Protein AF-A0AAF3EDE2-F1 (afdb_monomer_lite)

Organism: NCBI:txid2138241

Foldseek 3Di:
DPCQAEPDADEDPPAAADDPPDFQWKWACDPPDDPRHHTDTDGDRHHHDPQWDWAFDDADPVRRIGTTDTDGDDPVVPPPPDDDD

Sequence (85 aa):
MHPDLFPEQEFDESAPICAPREPCGFYSFSGAARTGSPMTWVRSWCKCGSDHDCVYSTTDIRSRMFRHVCIRKSPLDFQEFSGFE

Secondary structure (DSSP, 8-state):
--TTTS------TTSPBPPTT-EEEEEE--TT--TTPPPEEEE-S-B--TTEEEEEEEEETTTTEEEEEEEEPPGGGG-SSS---

Structure (mmCIF, N/CA/C/O backbone):
data_AF-A0AAF3EDE2-F1
#
_entry.id   AF-A0AAF3EDE2-F1
#
loop_
_atom_site.group_PDB
_atom_site.id
_atom_site.type_symbol
_atom_site.label_atom_id
_atom_site.label_alt_id
_atom_site.label_comp_id
_atom_site.label_asym_id
_atom_site.label_entity_id
_atom_site.label_seq_id
_atom_site.pdbx_PDB_ins_code
_atom_site.Cartn_x
_atom_site.Cartn_y
_atom_site.Cartn_z
_atom_site.occupancy
_atom_site.B_iso_or_equiv
_atom_site.auth_seq_id
_atom_site.auth_comp_id
_atom_site.auth_asym_id
_atom_site.auth_atom_id
_atom_site.pdbx_PDB_model_num
ATOM 1 N N . MET A 1 1 ? 12.665 -4.292 3.460 1.00 58.81 1 MET A N 1
ATOM 2 C CA . MET A 1 1 ? 12.674 -4.263 1.974 1.00 58.81 1 MET A CA 1
ATOM 3 C C . MET A 1 1 ? 13.899 -3.486 1.525 1.00 58.81 1 MET A C 1
ATOM 5 O O . MET A 1 1 ? 14.349 -2.651 2.293 1.00 58.81 1 MET A O 1
ATOM 9 N N . HIS A 1 2 ? 14.475 -3.786 0.358 1.00 62.84 2 HIS A N 1
ATOM 10 C CA . HIS A 1 2 ? 15.668 -3.081 -0.128 1.00 62.84 2 HIS A CA 1
ATOM 11 C C . HIS A 1 2 ? 15.270 -1.652 -0.554 1.00 62.84 2 HIS A C 1
ATOM 13 O O . HIS A 1 2 ? 14.504 -1.534 -1.514 1.00 62.84 2 HIS A O 1
ATOM 19 N N . PRO A 1 3 ? 15.728 -0.593 0.140 1.00 62.53 3 PRO A N 1
ATOM 20 C 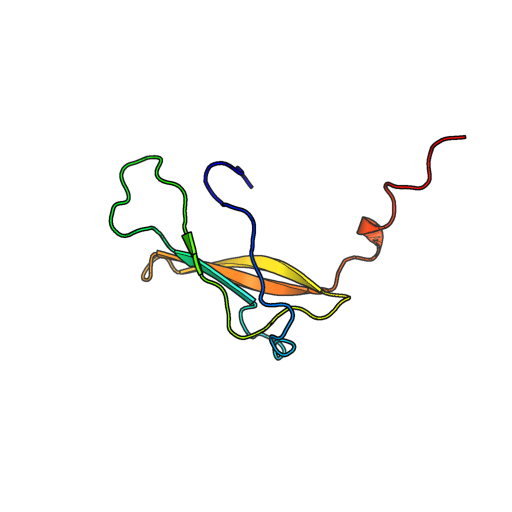CA . PRO A 1 3 ? 15.236 0.773 -0.072 1.00 62.53 3 PRO A CA 1
ATOM 21 C C . PRO A 1 3 ? 15.545 1.302 -1.481 1.00 62.53 3 PRO A C 1
ATOM 23 O O . PRO A 1 3 ? 14.737 2.024 -2.052 1.00 62.53 3 PRO A O 1
ATOM 26 N N . ASP A 1 4 ? 16.642 0.855 -2.102 1.00 68.25 4 ASP A N 1
ATOM 27 C CA . ASP A 1 4 ? 16.968 1.197 -3.498 1.00 68.25 4 ASP A CA 1
ATOM 28 C C . ASP A 1 4 ? 15.967 0.663 -4.532 1.00 68.25 4 ASP A C 1
ATOM 30 O O . ASP A 1 4 ? 15.896 1.171 -5.648 1.00 68.25 4 ASP A O 1
ATOM 34 N N . LEU A 1 5 ? 15.209 -0.385 -4.195 1.00 72.50 5 LEU A N 1
ATOM 35 C CA . LEU A 1 5 ? 14.242 -1.001 -5.108 1.00 72.50 5 LEU A CA 1
ATOM 36 C C . LEU A 1 5 ? 12.805 -0.580 -4.798 1.00 72.50 5 LEU A C 1
ATOM 38 O O . LEU A 1 5 ? 11.981 -0.540 -5.709 1.00 72.50 5 LEU A O 1
ATOM 42 N N . PHE A 1 6 ? 12.515 -0.265 -3.537 1.00 76.94 6 PHE A N 1
ATOM 43 C CA . PHE A 1 6 ? 11.199 0.139 -3.056 1.00 76.94 6 PHE A CA 1
ATOM 44 C C . PHE A 1 6 ? 11.336 1.504 -2.379 1.00 76.94 6 PHE A C 1
ATOM 46 O O . PHE A 1 6 ? 11.707 1.544 -1.204 1.00 76.94 6 PHE A O 1
ATOM 53 N N . PRO A 1 7 ? 11.076 2.609 -3.100 1.00 79.31 7 PRO A N 1
ATOM 54 C CA . PRO A 1 7 ? 11.167 3.941 -2.516 1.00 79.31 7 PRO A CA 1
ATOM 55 C C . PRO A 1 7 ? 10.150 4.119 -1.386 1.00 79.31 7 PRO A C 1
ATOM 57 O O . PRO A 1 7 ? 9.198 3.342 -1.260 1.00 79.31 7 PRO A O 1
ATOM 60 N N . GLU A 1 8 ? 10.350 5.158 -0.579 1.00 81.06 8 GLU A N 1
ATOM 61 C CA . GLU A 1 8 ? 9.459 5.491 0.532 1.00 81.06 8 GLU A CA 1
ATOM 62 C C . GLU A 1 8 ? 8.005 5.673 0.067 1.00 81.06 8 GLU A C 1
ATOM 64 O O . GLU A 1 8 ? 7.728 6.143 -1.040 1.00 81.06 8 GLU A O 1
ATOM 69 N N . GLN A 1 9 ? 7.067 5.231 0.905 1.00 83.25 9 GLN A N 1
ATOM 70 C CA . GLN A 1 9 ? 5.642 5.317 0.615 1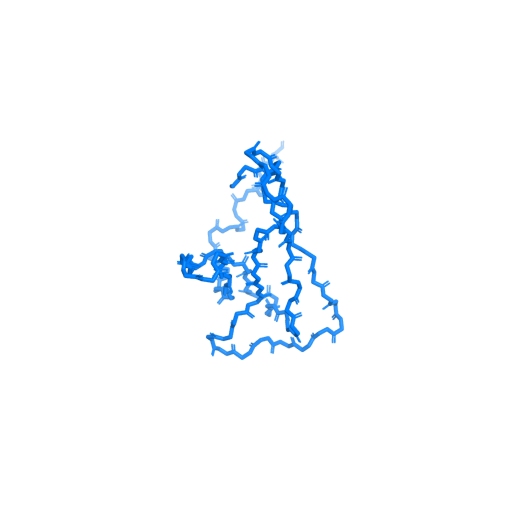.00 83.25 9 GLN A CA 1
ATOM 71 C C . GLN A 1 9 ? 5.140 6.724 0.937 1.00 83.25 9 GLN A C 1
ATOM 73 O O . GLN A 1 9 ? 5.043 7.109 2.099 1.00 83.25 9 GLN A O 1
ATOM 78 N N . GLU A 1 10 ? 4.768 7.475 -0.092 1.00 82.56 10 GLU A N 1
ATOM 79 C CA . GLU A 1 10 ? 4.184 8.803 0.072 1.00 82.56 10 GLU A CA 1
ATOM 80 C C . GLU A 1 10 ? 2.652 8.716 0.108 1.00 82.56 10 GLU A C 1
ATOM 82 O O . GLU A 1 10 ? 2.019 8.159 -0.798 1.00 82.56 10 GLU A O 1
ATOM 87 N N . PHE A 1 11 ? 2.042 9.293 1.144 1.00 80.94 11 PHE A N 1
ATOM 88 C CA . PHE A 1 11 ? 0.590 9.378 1.306 1.00 80.94 11 PHE A CA 1
ATOM 89 C C . PHE A 1 11 ? 0.136 10.831 1.297 1.00 80.94 11 PHE A C 1
ATOM 91 O O . PHE A 1 11 ? 0.844 11.724 1.752 1.00 80.94 11 PHE A O 1
ATOM 98 N N . ASP A 1 12 ? -1.070 11.070 0.788 1.00 81.25 12 ASP A N 1
ATOM 99 C CA . ASP A 1 12 ? -1.696 12.379 0.916 1.00 81.25 12 ASP A CA 1
ATOM 100 C C . ASP A 1 12 ? -2.310 12.505 2.313 1.00 81.25 12 ASP A C 1
ATOM 102 O O . ASP A 1 12 ? -3.181 11.717 2.691 1.00 81.25 12 ASP A O 1
ATOM 106 N N . GLU A 1 13 ? -1.873 13.489 3.095 1.00 80.75 13 GLU A N 1
ATOM 107 C CA . GLU A 1 13 ? -2.402 13.690 4.445 1.00 80.75 13 GLU A CA 1
ATOM 108 C C . GLU A 1 13 ? -3.888 14.073 4.447 1.00 80.75 13 GLU A C 1
ATOM 110 O O . GLU A 1 13 ? -4.582 13.808 5.433 1.00 80.75 13 GLU A O 1
ATOM 115 N N . SER A 1 14 ? -4.391 14.630 3.339 1.00 85.69 14 SER A N 1
ATOM 116 C CA . SER A 1 14 ? -5.804 14.977 3.162 1.00 85.69 14 SER A CA 1
ATOM 117 C C . SER A 1 14 ? -6.643 13.807 2.639 1.00 85.69 14 SER A C 1
ATOM 119 O O . SER A 1 14 ? -7.861 13.943 2.514 1.00 85.69 14 SER A O 1
ATOM 121 N N . ALA A 1 15 ? -6.033 12.653 2.340 1.00 86.00 15 ALA A N 1
ATOM 122 C CA . ALA A 1 15 ? -6.777 11.484 1.897 1.00 86.00 15 ALA A CA 1
ATOM 123 C C . ALA A 1 15 ? -7.664 10.908 3.022 1.00 86.00 15 ALA A C 1
ATOM 125 O O . ALA A 1 15 ? -7.271 10.899 4.197 1.00 86.00 15 ALA A O 1
ATOM 126 N N . PRO A 1 16 ? -8.857 10.387 2.676 1.00 89.50 16 PRO A N 1
ATOM 127 C CA . PRO A 1 16 ? -9.723 9.684 3.615 1.00 89.50 16 PRO A CA 1
ATOM 128 C C . PRO A 1 16 ? -9.073 8.398 4.142 1.00 89.50 16 PRO A C 1
ATOM 130 O O . PRO A 1 16 ? -8.118 7.877 3.568 1.00 89.50 16 PRO A O 1
ATOM 133 N N . ILE A 1 17 ? -9.619 7.849 5.227 1.00 89.56 17 ILE A N 1
ATOM 134 C CA . ILE A 1 17 ? -9.172 6.555 5.753 1.00 89.56 17 ILE A CA 1
ATOM 135 C C . ILE A 1 17 ? -9.645 5.424 4.833 1.00 89.56 17 ILE A C 1
ATOM 137 O O . ILE A 1 17 ? -10.816 5.393 4.455 1.00 89.56 17 ILE A O 1
ATOM 141 N N . CYS A 1 18 ? -8.747 4.496 4.490 1.00 87.31 18 CYS A N 1
ATOM 142 C CA . CYS A 1 18 ? -9.077 3.339 3.655 1.00 87.31 18 CYS A CA 1
ATOM 143 C C . CYS A 1 18 ? -10.169 2.477 4.303 1.00 87.31 18 CYS A C 1
ATOM 145 O O . CYS A 1 18 ? -10.107 2.180 5.503 1.00 87.31 18 CYS A O 1
ATOM 147 N N . ALA A 1 19 ? -11.134 2.010 3.508 1.00 84.56 19 ALA A N 1
ATOM 148 C CA . ALA A 1 19 ? -12.099 1.030 3.981 1.00 84.56 19 ALA A CA 1
ATOM 149 C C . ALA A 1 19 ? -11.401 -0.319 4.258 1.00 84.56 19 ALA A C 1
ATOM 151 O O . ALA A 1 19 ? -10.345 -0.629 3.690 1.00 84.56 19 ALA A O 1
ATOM 152 N N . PRO A 1 20 ? -11.962 -1.167 5.139 1.00 75.31 20 PRO A N 1
ATOM 153 C CA . PRO A 1 20 ? -11.380 -2.472 5.415 1.00 75.31 20 PRO A CA 1
ATOM 154 C C . PRO A 1 20 ? -11.230 -3.277 4.120 1.00 75.31 20 PRO A C 1
ATOM 156 O O . PRO A 1 20 ? -12.192 -3.470 3.379 1.00 75.31 20 PRO A O 1
ATOM 159 N N . ARG A 1 21 ? -10.017 -3.805 3.899 1.00 74.62 21 ARG A N 1
ATOM 160 C CA . ARG A 1 21 ? -9.582 -4.569 2.709 1.00 74.62 21 ARG A CA 1
ATOM 161 C C . ARG A 1 21 ? -9.273 -3.730 1.465 1.00 74.62 21 ARG A C 1
ATOM 163 O O . ARG A 1 21 ? -8.796 -4.317 0.487 1.00 74.62 21 ARG A O 1
ATOM 170 N N . GLU A 1 22 ? -9.455 -2.411 1.494 1.00 85.50 22 GLU A N 1
ATOM 171 C CA . GLU A 1 22 ? -8.944 -1.550 0.428 1.00 85.50 22 GLU A CA 1
ATOM 172 C C . GLU A 1 22 ? -7.409 -1.507 0.438 1.00 85.50 22 GLU A C 1
ATOM 174 O O . GLU A 1 22 ? -6.779 -1.580 1.500 1.00 85.50 22 GLU A O 1
ATOM 179 N N . PRO A 1 23 ? -6.781 -1.457 -0.747 1.00 87.94 23 PRO A N 1
ATOM 180 C CA . PRO A 1 23 ? -5.345 -1.283 -0.835 1.00 87.94 23 PRO A CA 1
ATOM 181 C C . PRO A 1 23 ? -4.959 0.153 -0.477 1.00 87.94 23 PRO A C 1
ATOM 183 O O . PRO A 1 23 ? -5.481 1.101 -1.053 1.00 87.94 23 PRO A O 1
ATOM 186 N N . CYS A 1 24 ? -3.985 0.306 0.414 1.00 89.38 24 CYS A N 1
ATOM 187 C CA . CYS A 1 24 ? -3.401 1.609 0.739 1.00 89.38 24 CYS A CA 1
ATOM 188 C C . CYS A 1 24 ? -2.374 2.076 -0.301 1.00 89.38 24 CYS A C 1
ATOM 190 O O . CYS A 1 24 ? -1.973 3.235 -0.294 1.00 89.38 24 CYS A O 1
ATOM 192 N N . GLY A 1 25 ? -1.970 1.216 -1.235 1.00 90.25 25 GLY A N 1
ATOM 193 C CA . GLY A 1 25 ? -1.089 1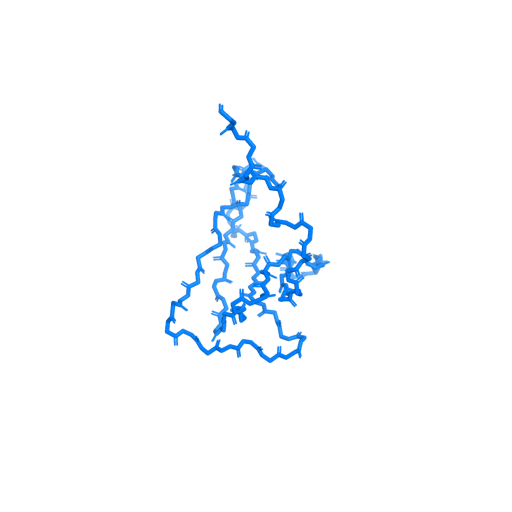.596 -2.332 1.00 90.25 25 GLY A CA 1
ATOM 194 C C . GLY A 1 25 ? -0.539 0.400 -3.087 1.00 90.25 25 GLY A C 1
ATOM 195 O O . GLY A 1 25 ? -0.808 -0.762 -2.752 1.00 90.25 25 GLY A O 1
ATOM 196 N N . PHE A 1 26 ? 0.229 0.696 -4.130 1.00 89.00 26 PHE A N 1
ATOM 197 C CA . PHE A 1 26 ? 0.884 -0.319 -4.944 1.00 89.00 26 PHE A CA 1
ATOM 198 C C . PHE A 1 26 ? 2.254 0.174 -5.386 1.00 89.00 26 PHE A C 1
ATOM 200 O O . PHE A 1 26 ? 2.391 1.332 -5.767 1.00 89.00 26 PHE A O 1
ATOM 207 N N . TYR A 1 27 ? 3.239 -0.717 -5.455 1.00 88.31 27 TYR A N 1
ATOM 208 C CA . TYR A 1 27 ? 4.400 -0.459 -6.302 1.00 88.31 27 TYR A CA 1
ATOM 209 C C . TYR A 1 27 ? 4.146 -1.017 -7.694 1.00 88.31 27 TYR A C 1
ATOM 211 O O . TYR A 1 27 ? 3.711 -2.161 -7.841 1.00 88.31 27 TYR A O 1
ATOM 219 N N . SER A 1 28 ? 4.439 -0.214 -8.709 1.00 84.31 28 SER A N 1
ATOM 220 C CA . SER A 1 28 ? 4.418 -0.630 -10.109 1.00 84.31 28 SER A CA 1
ATOM 221 C C . SER A 1 28 ? 5.835 -0.654 -10.669 1.00 84.31 28 SER A C 1
ATOM 223 O O . SER A 1 28 ? 6.702 0.122 -10.257 1.00 84.31 28 SER A O 1
ATOM 225 N N . PHE A 1 29 ? 6.085 -1.553 -11.618 1.00 76.88 29 PHE A N 1
ATOM 226 C CA . PHE A 1 29 ? 7.317 -1.492 -12.397 1.00 76.88 29 PHE A CA 1
ATOM 227 C C . PHE A 1 29 ? 7.191 -0.318 -13.360 1.00 76.88 29 PHE A C 1
ATOM 229 O O . PHE A 1 29 ? 6.245 -0.266 -14.150 1.00 76.88 29 PHE A O 1
ATOM 236 N N . SER A 1 30 ? 8.143 0.612 -13.322 1.00 67.69 30 SER A N 1
ATOM 237 C CA . SER A 1 30 ? 8.193 1.661 -14.333 1.00 67.69 30 SER A CA 1
ATOM 238 C C . SER A 1 30 ? 8.359 1.008 -15.713 1.00 67.69 30 SER A C 1
ATOM 240 O O . SER A 1 30 ? 9.107 0.043 -15.879 1.00 67.69 30 SER A O 1
ATOM 242 N N . GLY A 1 31 ? 7.635 1.491 -16.727 1.00 59.84 31 GLY A N 1
ATOM 243 C CA . GLY A 1 31 ? 7.624 0.890 -18.073 1.00 59.84 31 GLY A CA 1
ATOM 244 C C . GLY A 1 31 ? 8.997 0.832 -18.761 1.00 59.84 31 GLY A C 1
ATOM 245 O O . GLY A 1 31 ? 9.154 0.139 -19.761 1.00 59.84 31 GLY A O 1
ATOM 246 N N . ALA A 1 32 ? 10.000 1.513 -18.200 1.00 55.91 32 ALA A N 1
ATOM 247 C CA . ALA A 1 32 ? 11.394 1.494 -18.626 1.00 55.91 32 ALA A CA 1
ATOM 248 C C . ALA A 1 32 ? 12.271 0.520 -17.812 1.00 55.91 32 ALA A C 1
ATOM 250 O O . ALA A 1 32 ? 13.486 0.701 -17.788 1.00 55.91 32 ALA A O 1
ATOM 251 N N . ALA A 1 33 ? 11.674 -0.476 -17.139 1.00 54.41 33 ALA A N 1
ATOM 252 C CA . ALA A 1 33 ? 12.344 -1.449 -16.278 1.00 54.41 33 ALA A CA 1
ATOM 253 C C . ALA A 1 33 ? 13.478 -2.198 -17.001 1.00 54.41 33 ALA A C 1
ATOM 255 O O . ALA A 1 33 ? 13.310 -3.301 -17.525 1.00 54.41 33 ALA A O 1
ATOM 256 N N . ARG A 1 34 ? 14.667 -1.594 -16.994 1.00 56.19 34 ARG A N 1
ATOM 257 C CA . ARG A 1 34 ? 15.929 -2.316 -17.081 1.00 56.19 34 ARG A CA 1
ATOM 258 C C . ARG A 1 34 ? 16.157 -2.989 -15.732 1.00 56.19 34 ARG A C 1
ATOM 260 O O . ARG A 1 34 ? 15.677 -2.530 -14.695 1.00 56.19 34 ARG A O 1
ATOM 267 N N . THR A 1 35 ? 16.883 -4.095 -15.748 1.00 56.28 35 THR A N 1
ATOM 268 C CA . THR A 1 35 ? 17.337 -4.804 -14.551 1.00 56.28 35 THR A CA 1
ATOM 269 C C . THR A 1 35 ? 18.000 -3.805 -13.592 1.00 56.28 35 THR A C 1
ATOM 271 O O . THR A 1 35 ? 19.045 -3.253 -13.921 1.00 56.28 35 THR A O 1
ATOM 274 N N . GLY A 1 36 ? 17.367 -3.529 -12.445 1.00 60.59 36 GLY A N 1
ATOM 275 C CA . GLY A 1 36 ? 17.868 -2.586 -11.433 1.00 60.59 36 GLY A CA 1
ATOM 276 C C . GLY A 1 36 ? 17.189 -1.210 -11.372 1.00 60.59 36 GLY A C 1
ATOM 277 O O . GLY A 1 36 ? 17.607 -0.389 -10.564 1.00 60.59 36 GLY A O 1
ATOM 278 N N . SER A 1 37 ? 16.159 -0.925 -12.178 1.00 67.50 37 SER A N 1
ATOM 279 C CA . SER A 1 37 ? 15.376 0.311 -12.008 1.00 67.50 37 SER A CA 1
ATOM 280 C C . SER A 1 37 ? 14.506 0.258 -10.738 1.00 67.50 37 SER A C 1
ATOM 282 O O . SER A 1 37 ? 13.860 -0.770 -10.508 1.00 67.50 37 SER A O 1
ATOM 284 N N . PRO A 1 38 ? 14.443 1.343 -9.939 1.00 71.19 38 PRO A N 1
ATOM 285 C CA . PRO A 1 38 ? 13.597 1.398 -8.750 1.00 71.19 38 PRO A CA 1
ATOM 286 C C . PRO A 1 38 ? 12.120 1.278 -9.133 1.00 71.19 38 PRO A C 1
ATOM 288 O O . PRO A 1 38 ? 11.691 1.747 -10.195 1.00 71.19 38 PRO A O 1
ATOM 291 N N . MET A 1 39 ? 11.331 0.638 -8.271 1.00 80.25 39 MET A N 1
ATOM 292 C CA . MET A 1 39 ? 9.883 0.596 -8.439 1.00 80.25 39 MET A CA 1
ATOM 293 C C . MET A 1 39 ? 9.275 1.972 -8.187 1.00 80.25 39 MET A C 1
ATOM 295 O O . MET A 1 39 ? 9.833 2.791 -7.464 1.00 80.25 39 MET A O 1
ATOM 299 N N . THR A 1 40 ? 8.105 2.226 -8.763 1.00 83.69 40 THR A N 1
ATOM 300 C CA . THR A 1 40 ? 7.379 3.479 -8.546 1.00 83.69 40 THR A CA 1
ATOM 301 C C . THR A 1 40 ? 6.246 3.238 -7.563 1.00 83.69 40 THR A C 1
ATOM 303 O O . THR A 1 40 ? 5.385 2.390 -7.817 1.00 83.69 40 THR A O 1
ATOM 306 N N . TRP A 1 41 ? 6.243 3.984 -6.456 1.00 85.50 41 TRP A N 1
ATOM 307 C CA . TRP A 1 41 ? 5.106 4.023 -5.545 1.00 85.50 41 TRP A CA 1
ATOM 308 C C . TRP A 1 41 ? 3.934 4.732 -6.220 1.00 85.50 41 TRP A C 1
ATOM 310 O O . TRP A 1 41 ? 4.033 5.881 -6.649 1.00 85.50 41 TRP A O 1
ATOM 320 N N . VAL A 1 42 ? 2.818 4.026 -6.340 1.00 84.81 42 VAL A N 1
ATOM 321 C CA . VAL A 1 42 ? 1.568 4.561 -6.865 1.00 84.81 42 VAL A CA 1
ATOM 322 C C . VAL A 1 42 ? 0.681 4.867 -5.670 1.00 84.81 42 VAL A C 1
ATOM 324 O O . VAL A 1 42 ? 0.088 3.968 -5.064 1.00 84.81 42 VAL A O 1
ATOM 327 N N . ARG A 1 43 ? 0.624 6.157 -5.335 1.00 72.75 43 ARG A N 1
ATOM 328 C CA . ARG A 1 43 ? -0.180 6.702 -4.241 1.00 72.75 43 ARG A CA 1
ATOM 329 C C . ARG A 1 43 ? -1.650 6.301 -4.405 1.00 72.75 43 ARG A C 1
ATOM 331 O O . ARG A 1 43 ? -2.235 6.516 -5.469 1.00 72.75 43 ARG A O 1
ATOM 338 N N . SER A 1 44 ? -2.247 5.725 -3.361 1.00 75.25 44 SER A N 1
ATOM 339 C CA . SER A 1 44 ? -3.683 5.421 -3.350 1.00 75.25 44 SER A CA 1
ATOM 340 C C . SER A 1 44 ? -4.517 6.644 -2.953 1.00 75.25 44 SER A C 1
ATOM 342 O O . SER A 1 44 ? -3.990 7.680 -2.549 1.00 75.25 44 SER A O 1
ATOM 344 N N . TRP A 1 45 ? -5.838 6.540 -3.099 1.00 81.56 45 TRP A N 1
ATOM 345 C CA . TRP A 1 45 ? -6.779 7.620 -2.781 1.00 81.56 45 TRP A CA 1
ATOM 346 C C . TRP A 1 45 ? -7.182 7.635 -1.301 1.00 81.56 45 TRP A C 1
ATOM 348 O O . TRP A 1 45 ? -8.102 8.357 -0.927 1.00 81.56 45 TRP A O 1
ATOM 358 N N . CYS A 1 46 ? -6.529 6.826 -0.468 1.00 86.88 46 CYS A N 1
ATOM 359 C CA . CYS A 1 46 ? -6.826 6.698 0.948 1.00 86.88 46 CYS A CA 1
ATOM 360 C C . CYS A 1 46 ? -5.536 6.497 1.759 1.00 86.88 46 CYS A C 1
ATOM 362 O O . CYS A 1 46 ? -4.500 6.095 1.230 1.00 86.88 46 CYS A O 1
ATOM 364 N N . LYS A 1 47 ? -5.586 6.772 3.061 1.00 87.94 47 LYS A N 1
ATOM 365 C CA . LYS A 1 47 ? -4.491 6.499 3.999 1.00 87.94 47 LYS A CA 1
ATOM 366 C C . LYS A 1 47 ? -4.922 5.495 5.058 1.00 87.94 47 LYS A C 1
ATOM 368 O O . LYS A 1 47 ? -6.108 5.361 5.367 1.00 87.94 47 LYS A O 1
ATOM 373 N N . CYS A 1 48 ? -3.962 4.782 5.630 1.00 88.31 48 CYS A N 1
ATOM 374 C CA . CYS A 1 48 ? -4.251 3.947 6.788 1.00 88.31 48 CYS A CA 1
ATOM 375 C C . CYS A 1 48 ? -4.621 4.817 7.995 1.00 88.31 48 CYS A C 1
ATOM 377 O O . CYS A 1 48 ? -4.157 5.949 8.132 1.00 88.31 48 CYS A O 1
ATOM 379 N N . GLY A 1 49 ? -5.503 4.300 8.855 1.00 86.75 49 GLY A N 1
ATOM 380 C CA . GLY A 1 49 ? -5.799 4.942 10.136 1.00 86.75 49 GLY A CA 1
ATOM 381 C C . GLY A 1 49 ? -4.557 4.996 11.026 1.00 86.75 49 GLY A C 1
ATOM 382 O O . GLY A 1 49 ? -3.615 4.239 10.814 1.00 86.75 49 GLY A O 1
ATOM 383 N N . SER A 1 50 ? -4.568 5.846 12.050 1.00 84.81 50 SER A N 1
ATOM 384 C CA . SER A 1 50 ? -3.412 6.077 12.932 1.00 84.81 50 SER A CA 1
ATOM 385 C C . SER A 1 50 ? -2.845 4.795 13.565 1.00 84.81 50 SER A C 1
ATOM 387 O O . SER A 1 50 ? -1.632 4.671 13.739 1.00 84.81 50 SER A O 1
ATOM 389 N N . ASP A 1 51 ? -3.715 3.820 13.843 1.00 87.69 51 ASP A N 1
ATOM 390 C CA . ASP A 1 51 ? -3.377 2.511 14.418 1.00 87.69 51 ASP A CA 1
ATOM 391 C C . ASP A 1 51 ? -3.057 1.431 13.373 1.00 87.69 51 ASP A C 1
ATOM 393 O O . ASP A 1 51 ? -3.049 0.242 13.696 1.00 87.69 51 ASP A O 1
ATOM 397 N N . HIS A 1 52 ? -2.886 1.802 12.103 1.00 88.31 52 HIS A N 1
ATOM 398 C CA . HIS A 1 52 ? -2.631 0.865 11.015 1.00 88.31 52 HIS A CA 1
ATOM 399 C C . HIS A 1 52 ? -1.412 1.280 10.194 1.00 88.31 52 HIS A C 1
ATOM 401 O O . HIS A 1 52 ? -1.206 2.463 9.943 1.00 88.31 52 HIS A O 1
ATOM 407 N N . ASP A 1 53 ? -0.655 0.292 9.725 1.00 88.06 53 ASP A N 1
ATOM 408 C CA . ASP A 1 53 ? 0.449 0.484 8.789 1.00 88.06 53 ASP A CA 1
ATOM 409 C C . ASP A 1 53 ? 0.116 -0.089 7.419 1.00 88.06 53 ASP A C 1
ATOM 411 O O . ASP A 1 53 ? -0.542 -1.128 7.289 1.00 88.06 53 ASP A O 1
ATOM 415 N N . CYS A 1 54 ? 0.590 0.606 6.386 1.00 87.81 54 CYS A N 1
ATOM 416 C CA . CYS A 1 54 ? 0.485 0.161 5.009 1.00 87.81 54 CYS A CA 1
ATOM 417 C C . CYS A 1 54 ? 1.623 -0.813 4.698 1.00 87.81 54 CYS A C 1
ATOM 419 O O . CYS A 1 54 ? 2.772 -0.425 4.483 1.00 87.81 54 CYS A O 1
ATOM 421 N N . VAL A 1 55 ? 1.305 -2.105 4.673 1.00 87.94 55 VAL A N 1
ATOM 422 C CA . VAL A 1 55 ? 2.303 -3.160 4.473 1.00 87.94 55 VAL A CA 1
ATOM 423 C C . VAL A 1 55 ? 2.047 -3.932 3.196 1.00 87.94 55 VAL A C 1
ATOM 425 O O . VAL A 1 55 ? 0.917 -4.029 2.710 1.00 87.94 55 VAL A O 1
ATOM 428 N N . TYR A 1 56 ? 3.109 -4.528 2.665 1.00 88.56 56 TYR A N 1
ATOM 429 C CA . TYR A 1 56 ? 3.011 -5.428 1.529 1.00 88.56 56 TYR A CA 1
ATOM 430 C C . TYR A 1 56 ? 2.084 -6.604 1.843 1.00 88.56 56 TYR A C 1
ATOM 432 O O . TYR A 1 56 ? 2.206 -7.265 2.872 1.00 88.56 56 TYR A O 1
ATOM 440 N N . SER A 1 57 ? 1.167 -6.873 0.918 1.00 87.50 57 SER A N 1
ATOM 441 C CA . SER A 1 57 ? 0.218 -7.975 1.007 1.00 87.50 57 SER A CA 1
ATOM 442 C C . SER A 1 57 ? 0.547 -9.060 -0.008 1.00 87.50 57 SER A C 1
ATOM 444 O O . SER A 1 57 ? 0.800 -10.203 0.357 1.00 87.50 57 SER A O 1
ATOM 446 N N . THR A 1 58 ? 0.493 -8.718 -1.292 1.00 84.94 58 THR A N 1
ATOM 447 C CA . THR A 1 58 ? 0.551 -9.686 -2.393 1.00 84.94 58 THR A CA 1
ATOM 448 C C . THR A 1 58 ? 1.085 -9.025 -3.654 1.00 84.94 58 THR A C 1
ATOM 450 O O . THR A 1 58 ? 0.908 -7.826 -3.859 1.00 84.94 58 THR A O 1
ATOM 453 N N . THR A 1 59 ? 1.706 -9.811 -4.527 1.00 84.94 59 THR A N 1
ATOM 454 C CA . THR A 1 59 ? 2.115 -9.359 -5.859 1.00 84.94 59 THR A CA 1
ATOM 455 C C . THR A 1 59 ? 1.191 -9.947 -6.907 1.00 84.94 59 THR A C 1
ATOM 457 O O . THR A 1 59 ? 1.089 -11.166 -7.035 1.00 84.94 59 THR A O 1
ATOM 460 N N . ASP A 1 60 ? 0.561 -9.087 -7.703 1.00 81.38 60 ASP A N 1
ATOM 461 C CA . ASP A 1 60 ? -0.125 -9.516 -8.914 1.00 81.38 60 ASP A CA 1
ATOM 462 C C . ASP A 1 60 ? 0.898 -9.597 -10.051 1.00 81.38 60 ASP A C 1
ATOM 464 O O . ASP A 1 60 ? 1.324 -8.586 -10.616 1.00 81.38 60 ASP A O 1
ATOM 468 N N . ILE A 1 61 ? 1.337 -10.817 -10.367 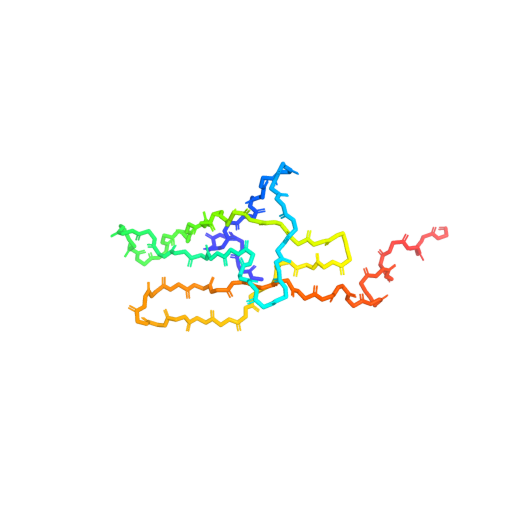1.00 76.75 61 ILE A N 1
ATOM 469 C CA . ILE A 1 61 ? 2.347 -11.063 -11.407 1.00 76.75 61 ILE A CA 1
ATOM 470 C C . ILE A 1 61 ? 1.854 -10.690 -12.811 1.00 76.75 61 ILE A C 1
ATOM 472 O O . ILE A 1 61 ? 2.663 -10.351 -13.673 1.00 76.75 61 ILE A O 1
ATOM 476 N N . ARG A 1 62 ? 0.534 -10.727 -13.041 1.00 79.50 62 ARG A N 1
ATOM 477 C CA . ARG A 1 62 ? -0.073 -10.415 -14.340 1.00 79.50 62 ARG A CA 1
ATOM 478 C C . ARG A 1 62 ? -0.006 -8.918 -14.623 1.00 79.50 62 ARG A C 1
ATOM 480 O O . ARG A 1 62 ? 0.301 -8.517 -15.741 1.00 79.50 62 ARG A O 1
ATOM 487 N N . SER A 1 63 ? -0.255 -8.118 -13.595 1.00 70.94 63 SER A N 1
ATOM 488 C CA . SER A 1 63 ? -0.262 -6.655 -13.649 1.00 70.94 63 SER A CA 1
ATOM 489 C C . SER A 1 63 ? 1.087 -6.058 -13.268 1.00 70.94 63 SER A C 1
ATOM 491 O O . SER A 1 63 ? 1.281 -4.858 -13.430 1.00 70.94 63 SER A O 1
ATOM 493 N N . ARG A 1 64 ? 2.024 -6.890 -12.786 1.00 79.06 64 ARG A N 1
ATOM 494 C CA . ARG A 1 64 ? 3.332 -6.472 -12.276 1.00 79.06 64 ARG A CA 1
ATOM 495 C C . ARG A 1 64 ? 3.146 -5.381 -11.212 1.00 79.06 64 ARG A C 1
ATOM 497 O O . ARG A 1 64 ? 3.635 -4.265 -11.341 1.00 79.06 64 ARG A O 1
ATOM 504 N N . MET A 1 65 ? 2.368 -5.687 -10.177 1.00 83.06 65 MET A N 1
ATOM 505 C CA . MET A 1 65 ? 2.068 -4.741 -9.099 1.00 83.06 65 MET A CA 1
ATOM 506 C C . MET A 1 65 ? 2.242 -5.397 -7.735 1.00 83.06 65 MET A C 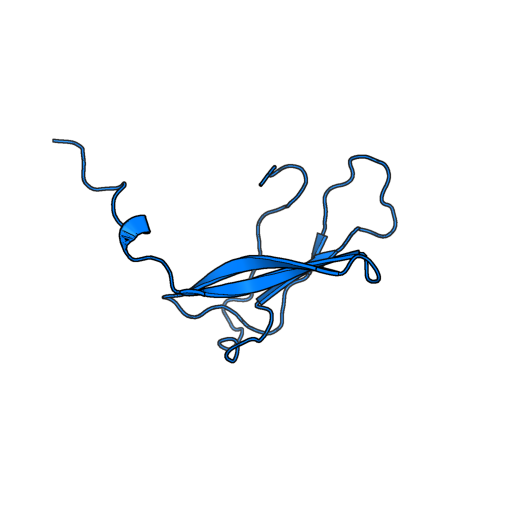1
ATOM 508 O O . MET A 1 65 ? 1.733 -6.493 -7.506 1.00 83.06 65 MET A O 1
ATOM 512 N N . PHE A 1 66 ? 2.924 -4.714 -6.816 1.00 86.88 66 PHE A N 1
ATOM 513 C CA . PHE A 1 66 ? 3.046 -5.125 -5.415 1.00 86.88 66 PHE A CA 1
ATOM 514 C C . PHE A 1 66 ? 2.001 -4.388 -4.587 1.00 86.88 66 PHE A C 1
ATOM 516 O O . PHE A 1 66 ? 2.162 -3.212 -4.260 1.00 86.88 66 PHE A O 1
ATOM 523 N N . ARG A 1 67 ? 0.918 -5.079 -4.250 1.00 88.25 67 ARG A N 1
ATOM 524 C CA . ARG A 1 67 ? -0.220 -4.532 -3.517 1.00 88.25 67 ARG A CA 1
ATOM 525 C C . ARG A 1 67 ? 0.089 -4.413 -2.029 1.00 88.25 67 ARG A C 1
ATOM 527 O O . ARG A 1 67 ? 0.552 -5.376 -1.416 1.00 88.25 67 ARG A O 1
ATOM 534 N N . HIS A 1 68 ? -0.248 -3.263 -1.455 1.00 90.81 68 HIS A N 1
ATOM 535 C CA . HIS A 1 68 ? -0.147 -2.986 -0.026 1.00 90.81 68 HIS A CA 1
ATOM 536 C C . HIS A 1 68 ? -1.535 -2.803 0.599 1.00 90.81 68 HIS A C 1
ATOM 538 O O . HIS A 1 68 ? -2.471 -2.356 -0.068 1.00 90.81 68 HIS A O 1
ATOM 544 N N . VAL A 1 69 ? -1.686 -3.177 1.870 1.00 89.81 69 VAL A N 1
ATOM 545 C CA . VAL A 1 69 ? -2.936 -3.051 2.642 1.00 89.81 69 VAL A CA 1
ATOM 546 C C . VAL A 1 69 ? -2.671 -2.509 4.037 1.00 89.81 69 VAL A C 1
ATOM 548 O O . VAL A 1 69 ? -1.597 -2.721 4.595 1.00 89.81 69 VAL A O 1
ATOM 551 N N . CYS A 1 70 ? -3.681 -1.859 4.612 1.00 89.81 70 CYS A N 1
ATOM 552 C CA . CYS A 1 70 ? -3.644 -1.447 6.006 1.00 89.81 70 CYS A CA 1
ATOM 553 C C . CYS A 1 70 ? -3.803 -2.663 6.920 1.00 89.81 70 CYS A C 1
ATOM 555 O O . CYS A 1 70 ? -4.838 -3.335 6.893 1.00 89.81 70 CYS A O 1
ATOM 557 N N . ILE A 1 71 ? -2.801 -2.918 7.753 1.00 88.94 71 ILE A N 1
ATOM 558 C CA . ILE A 1 71 ? -2.889 -3.864 8.869 1.00 88.94 71 ILE A CA 1
ATOM 559 C C . ILE A 1 71 ? -2.825 -3.097 10.180 1.00 88.94 71 ILE A C 1
ATOM 561 O O . ILE A 1 71 ? -2.244 -2.020 10.221 1.00 88.94 71 ILE A O 1
ATOM 565 N N . ARG A 1 72 ? -3.409 -3.629 11.257 1.00 87.56 72 ARG A N 1
ATOM 566 C CA . ARG A 1 72 ? -3.225 -3.021 12.580 1.00 87.56 72 ARG A CA 1
ATOM 567 C C . ARG A 1 72 ? -1.754 -3.059 12.969 1.00 87.56 72 ARG A C 1
ATOM 569 O O . ARG A 1 72 ? -1.105 -4.091 12.799 1.00 87.56 72 ARG A O 1
ATOM 576 N N . LYS A 1 73 ? -1.288 -1.964 13.558 1.00 85.19 73 LYS A N 1
ATOM 577 C CA . LYS A 1 73 ? -0.015 -1.903 14.267 1.00 85.19 73 LYS A CA 1
ATOM 578 C C . LYS A 1 73 ? -0.031 -2.962 15.359 1.00 85.19 73 LYS A C 1
ATOM 580 O O . LYS A 1 73 ? -0.939 -2.990 16.194 1.00 85.19 73 LYS A O 1
ATOM 585 N N . SER A 1 74 ? 0.931 -3.875 15.328 1.00 74.44 74 SER A N 1
ATOM 586 C CA . SER A 1 74 ? 1.115 -4.807 16.434 1.00 74.44 74 SER A CA 1
ATOM 587 C C . SER A 1 74 ? 1.578 -4.004 17.654 1.00 74.44 74 SER A C 1
ATOM 589 O O . SER A 1 74 ? 2.510 -3.215 17.525 1.00 74.44 74 SER A O 1
ATOM 591 N N . PRO A 1 75 ? 1.007 -4.214 18.853 1.00 61.50 75 PRO A N 1
ATOM 592 C CA . PRO A 1 75 ? 1.413 -3.486 20.061 1.00 61.50 75 PRO A CA 1
ATOM 593 C C . PRO A 1 75 ? 2.867 -3.755 20.496 1.00 61.50 75 PRO A C 1
ATOM 595 O O . PRO A 1 75 ? 3.356 -3.105 21.410 1.00 61.50 75 PRO A O 1
ATOM 598 N N . LEU A 1 76 ? 3.563 -4.693 19.846 1.00 57.31 76 LEU A N 1
ATOM 599 C CA . LEU A 1 76 ? 4.975 -5.003 20.080 1.00 57.31 76 LEU A CA 1
ATOM 600 C C . LEU A 1 76 ? 5.948 -4.049 19.359 1.00 57.31 76 LEU A C 1
ATOM 602 O O . LEU A 1 76 ? 7.136 -4.095 19.647 1.00 57.31 76 LEU A O 1
ATOM 606 N N . ASP A 1 77 ? 5.467 -3.171 18.471 1.00 52.41 77 ASP A N 1
ATOM 607 C CA . ASP A 1 77 ? 6.300 -2.179 17.762 1.00 52.41 77 ASP A CA 1
ATOM 608 C C . ASP A 1 77 ? 6.580 -0.910 18.603 1.00 52.41 77 ASP A C 1
ATOM 610 O O . ASP A 1 77 ? 7.359 -0.047 18.224 1.00 52.41 77 ASP A O 1
ATOM 614 N N . PHE A 1 78 ? 5.975 -0.797 19.794 1.00 48.88 78 PHE A N 1
ATOM 615 C CA . PHE A 1 78 ? 6.196 0.319 20.728 1.00 48.88 78 PHE A CA 1
ATOM 616 C C . PHE A 1 78 ? 7.337 0.085 21.736 1.00 48.88 78 PHE A C 1
ATOM 618 O O . PHE A 1 78 ? 7.543 0.911 22.625 1.00 48.88 78 PHE A O 1
ATOM 625 N N . GLN A 1 79 ? 8.087 -1.019 21.632 1.00 44.78 79 GLN A N 1
ATOM 626 C CA . GLN A 1 79 ? 9.068 -1.425 22.648 1.00 44.78 79 GLN A CA 1
ATOM 627 C C . GLN A 1 79 ? 10.539 -1.299 22.210 1.00 44.78 79 GLN A C 1
ATOM 629 O O . GLN A 1 79 ? 11.364 -2.092 22.643 1.00 44.78 79 GLN A O 1
ATOM 634 N N . GLU A 1 80 ? 10.898 -0.286 21.412 1.00 48.09 80 GLU A N 1
ATOM 635 C CA . 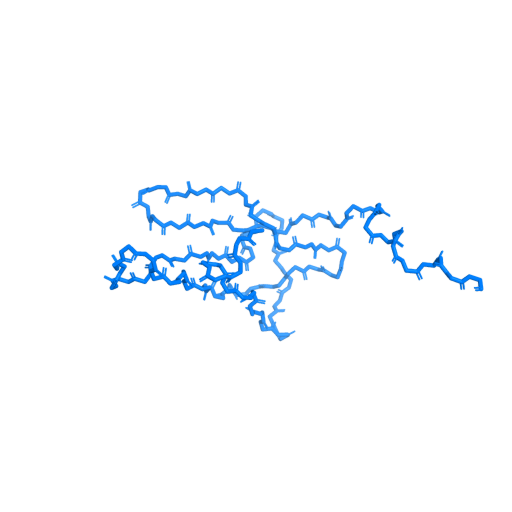GLU A 1 80 ? 12.314 0.061 21.147 1.00 48.09 80 GLU A CA 1
ATOM 636 C C . GLU A 1 80 ? 12.678 1.542 21.398 1.00 48.09 80 GLU A C 1
ATOM 638 O O . GLU A 1 80 ? 13.688 2.020 20.898 1.00 48.09 80 GLU A O 1
ATOM 643 N N . PHE A 1 81 ? 11.923 2.294 22.216 1.00 46.72 81 PHE A N 1
ATOM 644 C CA . PHE A 1 81 ? 12.319 3.669 22.606 1.00 46.72 81 PHE A CA 1
ATOM 645 C C . PHE A 1 81 ? 12.099 4.020 24.090 1.00 46.72 81 PHE A C 1
ATOM 647 O O . PHE A 1 81 ? 11.779 5.151 24.449 1.00 46.72 81 PHE A O 1
ATOM 654 N N . SER A 1 82 ? 12.299 3.071 25.004 1.00 46.12 82 SER A N 1
ATOM 655 C CA . SER A 1 82 ? 12.461 3.387 26.436 1.00 46.12 82 SER A CA 1
ATOM 656 C C . SER A 1 82 ? 13.475 2.439 27.058 1.00 46.12 82 SER A C 1
ATOM 658 O O . SER A 1 82 ? 13.129 1.472 27.728 1.00 46.12 82 SER A O 1
ATOM 660 N N . GLY A 1 83 ? 14.743 2.702 26.762 1.00 47.84 83 GLY A N 1
ATOM 661 C CA . GLY A 1 83 ? 15.877 1.924 27.240 1.00 47.84 83 GLY A CA 1
ATOM 662 C C . GLY A 1 83 ? 17.175 2.705 27.095 1.00 47.84 83 GLY A C 1
ATOM 663 O O . GLY A 1 83 ? 18.051 2.303 26.340 1.00 47.84 83 GLY A O 1
ATOM 664 N N . PHE A 1 84 ? 17.281 3.838 27.786 1.00 42.91 84 PHE A N 1
ATOM 665 C CA . PHE A 1 84 ? 18.581 4.366 28.188 1.00 42.91 84 PHE A CA 1
ATOM 666 C C . PHE A 1 84 ? 18.404 5.068 29.537 1.00 42.91 84 PHE A C 1
ATOM 668 O O . PHE A 1 84 ? 17.782 6.128 29.611 1.00 42.91 84 PHE A O 1
ATOM 675 N N . GLU A 1 85 ? 18.844 4.380 30.592 1.00 51.47 85 GLU A N 1
ATOM 676 C CA . GLU A 1 85 ? 19.129 4.965 31.909 1.00 51.47 85 GLU A CA 1
ATOM 677 C C . GLU A 1 85 ? 20.302 5.951 31.826 1.00 51.47 85 GLU A C 1
ATOM 679 O O . GLU A 1 85 ? 21.218 5.717 31.001 1.00 51.47 85 GLU A O 1
#

Radius of gyration: 15.03 Å; chains: 1; bounding box: 31×26×50 Å

pLDDT: mean 76.11, std 13.85, range [42.91, 90.81]